Protein AF-A0A844EBT8-F1 (afdb_monomer)

pLDDT: mean 95.45, std 6.85, range [49.34, 98.5]

Structure (mmCIF, N/CA/C/O backbone):
data_AF-A0A844EBT8-F1
#
_entry.id   AF-A0A844EBT8-F1
#
loop_
_atom_site.group_PDB
_atom_site.id
_atom_site.type_symbol
_atom_site.label_atom_id
_atom_site.label_alt_id
_atom_site.label_comp_id
_atom_site.label_asym_id
_atom_site.label_entity_id
_atom_site.label_seq_id
_atom_site.pdbx_PDB_ins_code
_atom_site.Cartn_x
_atom_site.Cartn_y
_atom_site.Cartn_z
_atom_site.occupancy
_atom_site.B_iso_or_equiv
_atom_site.auth_seq_id
_atom_site.auth_comp_id
_atom_site.auth_asym_id
_atom_site.auth_atom_id
_atom_site.pdbx_PDB_model_num
ATOM 1 N N . MET A 1 1 ? -5.795 -21.604 3.715 1.00 49.34 1 MET A N 1
ATOM 2 C CA . MET A 1 1 ? -7.178 -21.192 4.041 1.00 49.34 1 MET A CA 1
ATOM 3 C C . MET A 1 1 ? -7.424 -19.888 3.303 1.00 49.34 1 MET A C 1
ATOM 5 O O . MET A 1 1 ? -6.585 -19.008 3.420 1.00 49.34 1 MET A O 1
ATOM 9 N N . GLY A 1 2 ? -8.449 -19.803 2.453 1.00 71.06 2 GLY A N 1
ATOM 10 C CA . GLY A 1 2 ? -8.754 -18.566 1.724 1.00 71.06 2 GLY A CA 1
ATOM 11 C C . GLY A 1 2 ? -9.388 -17.534 2.653 1.00 71.06 2 GLY A C 1
ATOM 12 O O . GLY A 1 2 ? -10.125 -17.910 3.565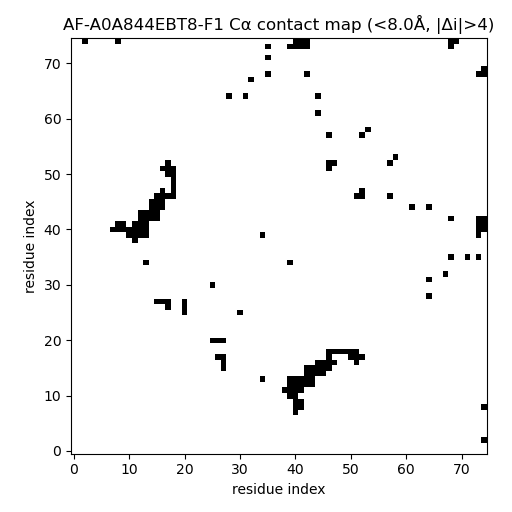 1.00 71.06 2 GLY A O 1
ATOM 13 N N . LEU A 1 3 ? -9.088 -16.257 2.434 1.00 77.75 3 LEU A N 1
ATOM 14 C CA . LEU A 1 3 ? -9.674 -15.158 3.194 1.00 77.75 3 LEU A CA 1
ATOM 15 C C . LEU A 1 3 ? -11.177 -15.087 2.872 1.00 77.75 3 LEU A C 1
ATOM 17 O O . LEU A 1 3 ? -11.565 -15.059 1.702 1.00 77.75 3 LEU A O 1
ATOM 21 N N . LYS A 1 4 ? -12.035 -15.146 3.897 1.00 88.19 4 LYS A N 1
ATOM 22 C CA . LYS A 1 4 ? -13.491 -15.099 3.714 1.00 88.19 4 LYS A CA 1
ATOM 23 C C . LYS A 1 4 ? -13.900 -13.654 3.461 1.00 88.19 4 LYS A C 1
ATOM 25 O O . LYS A 1 4 ? -13.618 -12.794 4.283 1.00 88.19 4 LYS A O 1
ATOM 30 N N . PHE A 1 5 ? -14.546 -13.398 2.329 1.00 91.06 5 PHE A N 1
ATOM 31 C CA . PHE A 1 5 ? -15.031 -12.063 2.002 1.00 91.06 5 PHE A CA 1
ATOM 32 C C . PHE A 1 5 ? -16.107 -11.613 2.995 1.00 91.06 5 PHE A C 1
ATOM 34 O O . PHE A 1 5 ? -17.095 -12.317 3.202 1.00 91.06 5 PHE A O 1
ATOM 41 N N . GLU A 1 6 ? -15.936 -10.407 3.529 1.00 93.19 6 GLU A N 1
ATOM 42 C CA . GLU A 1 6 ? -16.932 -9.693 4.321 1.00 93.19 6 GLU A CA 1
ATOM 43 C C . GLU A 1 6 ? -17.123 -8.301 3.702 1.00 93.19 6 GLU A C 1
ATOM 45 O O . GLU A 1 6 ? -16.152 -7.610 3.392 1.00 93.19 6 GLU A O 1
ATOM 50 N N . SER A 1 7 ? -18.368 -7.851 3.518 1.00 94.56 7 SER A N 1
ATOM 51 C CA . SER A 1 7 ? -18.657 -6.588 2.810 1.00 94.56 7 SER A CA 1
ATOM 52 C C . SER A 1 7 ? -18.023 -5.358 3.470 1.00 94.56 7 SER A C 1
ATOM 54 O O . SER A 1 7 ? -17.705 -4.387 2.783 1.00 94.56 7 SER A O 1
ATOM 56 N N . GLY A 1 8 ? -17.774 -5.420 4.783 1.00 95.25 8 GLY A N 1
ATOM 57 C CA . GLY A 1 8 ? -17.066 -4.387 5.540 1.00 95.25 8 GLY A CA 1
ATOM 58 C C . GLY A 1 8 ? -15.646 -4.107 5.039 1.00 95.25 8 GLY A C 1
ATOM 59 O O . GLY A 1 8 ? -15.185 -2.977 5.176 1.00 95.25 8 GLY A O 1
ATOM 60 N N . MET A 1 9 ? -14.991 -5.071 4.380 1.00 95.06 9 MET A N 1
ATOM 61 C CA . MET A 1 9 ? -13.667 -4.892 3.762 1.00 95.06 9 MET A CA 1
ATOM 62 C C . MET A 1 9 ? -13.673 -3.803 2.685 1.00 95.06 9 MET A C 1
ATOM 64 O O . MET A 1 9 ? -12.668 -3.129 2.475 1.00 95.06 9 MET A O 1
ATOM 68 N N . LEU A 1 10 ? -14.816 -3.586 2.028 1.00 96.25 10 LEU A N 1
ATOM 69 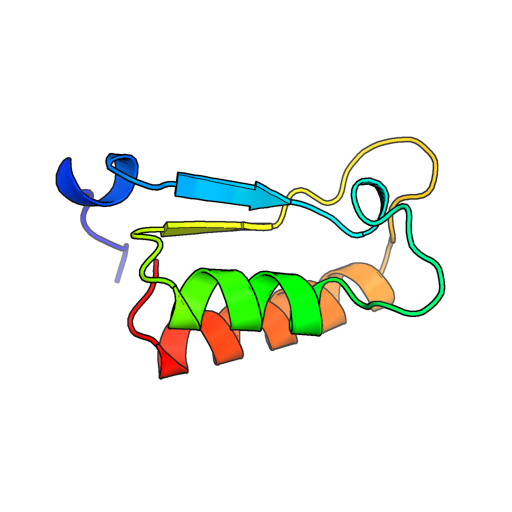C CA . LEU A 1 10 ? -14.964 -2.590 0.967 1.00 96.25 10 LEU A CA 1
ATOM 70 C C . LEU A 1 10 ? -15.254 -1.177 1.495 1.00 96.25 10 LEU A C 1
ATOM 72 O O . LEU A 1 10 ? -15.311 -0.241 0.701 1.00 96.25 10 LEU A O 1
ATOM 76 N N . ARG A 1 11 ? -15.445 -1.001 2.811 1.00 97.62 11 ARG A N 1
ATOM 77 C CA . ARG A 1 11 ? -15.796 0.296 3.414 1.00 97.62 11 ARG A CA 1
ATOM 78 C C . ARG A 1 11 ? -14.731 1.364 3.153 1.00 97.62 11 ARG A C 1
ATOM 80 O O . ARG A 1 11 ? -15.079 2.514 2.904 1.00 97.62 11 ARG A O 1
ATOM 87 N N . SER A 1 12 ? -13.461 0.989 3.247 1.00 97.25 12 SER A N 1
ATOM 88 C CA . SER A 1 12 ? -12.298 1.839 2.997 1.00 97.25 12 SER A CA 1
ATOM 89 C C . SER A 1 12 ? -11.184 0.985 2.387 1.00 97.25 12 SER A C 1
ATOM 91 O O . SER A 1 12 ? -10.238 0.584 3.062 1.00 97.25 12 SER A O 1
ATOM 93 N N . TYR A 1 13 ? -11.351 0.625 1.112 1.00 98.00 13 TYR A N 1
ATOM 94 C CA . TYR A 1 13 ? -10.426 -0.252 0.394 1.00 98.00 13 TYR A CA 1
ATOM 95 C C . TYR A 1 13 ? -9.351 0.566 -0.329 1.00 98.00 13 TYR A C 1
ATOM 97 O O . TYR A 1 13 ? -9.617 1.185 -1.362 1.00 98.00 13 TYR A O 1
ATOM 105 N N . PHE A 1 14 ? -8.133 0.573 0.211 1.00 98.50 14 PHE A N 1
ATOM 106 C CA . PHE A 1 14 ? -7.017 1.310 -0.371 1.00 98.50 14 PHE A CA 1
ATOM 107 C C . PHE A 1 14 ? -6.304 0.483 -1.447 1.00 98.50 14 PHE A C 1
ATOM 109 O O . PHE A 1 14 ? -5.932 -0.663 -1.219 1.00 98.50 14 PHE A O 1
ATOM 116 N N . ILE A 1 15 ? -6.104 1.059 -2.633 1.00 98.19 15 ILE A N 1
ATOM 117 C CA . ILE A 1 15 ? -5.453 0.398 -3.772 1.00 98.19 15 ILE A CA 1
ATOM 118 C C . ILE A 1 15 ? -4.302 1.285 -4.229 1.00 98.19 15 ILE A C 1
ATOM 120 O O . ILE A 1 15 ? -4.542 2.429 -4.613 1.00 98.19 15 ILE A O 1
ATOM 124 N N . ALA A 1 16 ? -3.072 0.771 -4.206 1.00 98.00 16 ALA A N 1
ATOM 125 C CA . ALA A 1 16 ? -1.899 1.545 -4.611 1.00 98.00 16 ALA A CA 1
ATOM 126 C C . ALA A 1 16 ? -0.730 0.662 -5.069 1.00 98.00 16 ALA A C 1
ATOM 128 O O . ALA A 1 16 ? -0.567 -0.475 -4.619 1.00 98.00 16 ALA A O 1
ATOM 129 N N . GLY A 1 17 ? 0.098 1.207 -5.957 1.00 98.00 17 GLY A N 1
ATOM 130 C CA . GLY A 1 17 ? 1.429 0.704 -6.297 1.00 98.00 17 GLY A CA 1
ATOM 131 C C . GLY A 1 17 ? 2.477 1.815 -6.250 1.00 98.00 17 GLY A C 1
ATOM 132 O O . GLY A 1 17 ? 2.165 2.973 -5.964 1.00 98.00 17 GLY A O 1
ATOM 133 N N . THR A 1 18 ? 3.735 1.485 -6.539 1.00 97.56 18 THR A N 1
ATOM 134 C CA . THR A 1 18 ? 4.824 2.475 -6.465 1.00 97.56 18 THR A CA 1
ATOM 135 C C . THR A 1 18 ? 4.644 3.607 -7.472 1.00 97.56 18 THR A C 1
ATOM 137 O O . THR A 1 18 ? 4.953 4.754 -7.160 1.00 97.56 18 THR A O 1
ATOM 140 N N . GLN A 1 19 ? 4.041 3.321 -8.633 1.00 96.31 19 GLN A N 1
ATOM 141 C CA . GLN A 1 19 ? 3.759 4.323 -9.665 1.00 96.31 19 GLN A CA 1
ATOM 142 C C . GLN A 1 19 ? 2.767 5.413 -9.222 1.00 96.31 19 GLN A C 1
ATOM 144 O O . GLN A 1 19 ? 2.681 6.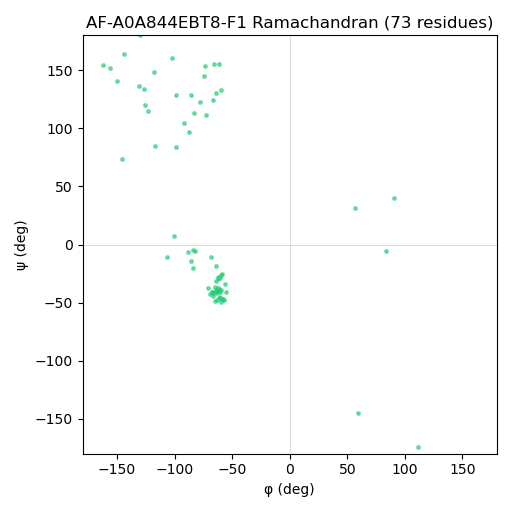463 -9.857 1.00 96.31 19 GLN A O 1
ATOM 149 N N . ASP A 1 20 ? 1.998 5.165 -8.158 1.00 96.69 20 ASP A N 1
ATOM 150 C CA . ASP A 1 20 ? 1.017 6.114 -7.631 1.00 96.69 20 ASP A CA 1
ATOM 151 C C . ASP A 1 20 ? 1.660 7.109 -6.640 1.00 96.69 20 ASP A C 1
ATOM 153 O O . ASP A 1 20 ? 1.078 8.155 -6.336 1.00 96.69 20 ASP A O 1
ATOM 157 N N . ILE A 1 21 ? 2.885 6.829 -6.172 1.00 96.31 21 ILE A N 1
ATOM 158 C CA . ILE A 1 21 ? 3.631 7.673 -5.234 1.00 96.31 21 ILE A CA 1
ATOM 159 C C . ILE A 1 21 ? 4.435 8.719 -6.012 1.00 96.31 21 ILE A C 1
ATOM 161 O O . ILE A 1 21 ? 5.521 8.463 -6.522 1.00 96.31 21 ILE A O 1
ATOM 165 N N . LYS A 1 22 ? 3.873 9.926 -6.122 1.00 94.00 22 LYS A N 1
ATOM 166 C CA . LYS A 1 22 ? 4.477 11.039 -6.881 1.00 94.00 22 LYS A CA 1
ATOM 167 C C . LYS A 1 22 ? 5.516 11.838 -6.096 1.00 94.00 22 LYS A C 1
ATOM 169 O O . LYS A 1 22 ? 6.295 12.571 -6.697 1.00 94.00 22 LYS A O 1
ATOM 174 N N . ASP A 1 23 ? 5.478 11.747 -4.771 1.00 95.19 23 ASP A N 1
ATOM 175 C CA . ASP A 1 23 ? 6.428 12.419 -3.891 1.00 95.19 23 ASP A CA 1
ATOM 176 C C . ASP A 1 23 ? 7.699 11.561 -3.772 1.00 95.19 23 ASP A C 1
ATOM 178 O O . ASP A 1 23 ? 7.628 10.475 -3.197 1.00 95.19 23 ASP A O 1
ATOM 182 N N . PRO A 1 24 ? 8.858 12.018 -4.283 1.00 92.25 24 PRO A N 1
ATOM 183 C CA . PRO A 1 24 ? 10.093 11.237 -4.257 1.00 92.25 24 PRO A CA 1
ATOM 184 C C . PRO A 1 24 ? 10.668 11.054 -2.845 1.00 92.25 24 PRO A C 1
ATOM 186 O O . PRO A 1 24 ? 11.607 10.282 -2.672 1.00 92.25 24 PRO A O 1
ATOM 189 N N . THR A 1 25 ? 10.145 11.770 -1.845 1.00 96.62 25 THR A N 1
ATOM 190 C CA . THR A 1 25 ? 10.565 11.641 -0.443 1.00 96.62 25 THR A CA 1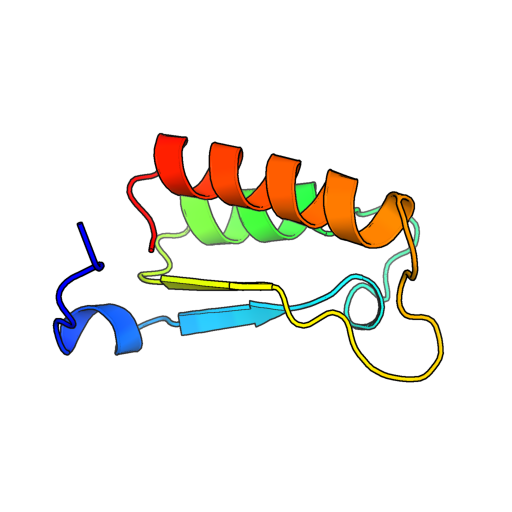
ATOM 191 C C . THR A 1 25 ? 9.797 10.565 0.320 1.00 96.62 25 THR A C 1
ATOM 193 O O . THR A 1 25 ? 10.142 10.286 1.464 1.00 96.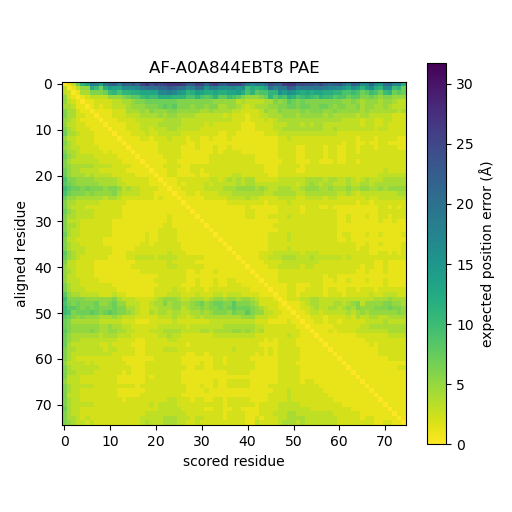62 25 THR A O 1
ATOM 196 N N . LYS A 1 26 ? 8.773 9.958 -0.298 1.00 97.00 26 LYS A N 1
ATOM 197 C CA . LYS A 1 26 ? 7.935 8.928 0.317 1.00 97.00 26 LYS A CA 1
ATOM 198 C C . LYS A 1 26 ? 8.028 7.606 -0.427 1.00 97.00 26 LYS A C 1
ATOM 200 O O . LYS A 1 26 ? 8.137 7.550 -1.648 1.00 97.00 26 LYS A O 1
ATOM 205 N N . THR A 1 27 ? 7.893 6.530 0.329 1.00 97.81 27 THR A N 1
ATOM 206 C CA . THR A 1 27 ? 7.763 5.163 -0.173 1.00 97.81 27 THR A CA 1
ATOM 207 C C . THR A 1 27 ? 6.309 4.696 -0.125 1.00 97.81 27 THR A C 1
ATOM 209 O O . THR A 1 27 ? 5.479 5.234 0.615 1.00 97.81 27 THR A O 1
ATOM 212 N N . LEU A 1 28 ? 5.986 3.657 -0.901 1.00 98.12 28 LEU A N 1
ATOM 213 C CA . LEU A 1 28 ? 4.667 3.025 -0.836 1.00 98.12 28 LEU A CA 1
ATOM 214 C C . LEU A 1 28 ? 4.399 2.444 0.558 1.00 98.12 28 LEU A C 1
ATOM 216 O O . LEU A 1 28 ? 3.284 2.571 1.050 1.00 98.12 28 LEU A O 1
ATOM 220 N N . GLN A 1 29 ? 5.410 1.861 1.208 1.00 98.31 29 GLN A N 1
ATOM 221 C CA . GLN A 1 29 ? 5.290 1.307 2.556 1.00 98.31 29 GLN A CA 1
ATOM 222 C C . GLN A 1 29 ? 4.905 2.385 3.575 1.00 98.31 29 GLN A C 1
ATOM 224 O O . GLN A 1 29 ? 3.992 2.176 4.367 1.00 98.31 29 GLN A O 1
ATOM 229 N N . GLU A 1 30 ? 5.534 3.563 3.535 1.00 98.25 30 GLU A N 1
ATOM 230 C CA . GLU A 1 30 ? 5.188 4.665 4.444 1.00 98.25 30 GLU A CA 1
ATOM 231 C C . GLU A 1 30 ? 3.753 5.156 4.239 1.00 98.25 30 GLU A C 1
ATOM 233 O O . GLU A 1 30 ? 3.039 5.408 5.209 1.00 98.25 30 GLU A O 1
ATOM 238 N N . VAL A 1 31 ? 3.313 5.270 2.984 1.00 98.38 31 VAL A N 1
ATOM 239 C CA . VAL A 1 31 ? 1.942 5.688 2.661 1.00 98.38 31 VAL A CA 1
ATOM 240 C C . VAL A 1 31 ? 0.927 4.613 3.053 1.00 98.38 31 VAL A C 1
ATOM 242 O O . VAL A 1 31 ? -0.105 4.939 3.637 1.00 98.38 31 VAL A O 1
ATOM 245 N N . ALA A 1 32 ? 1.222 3.339 2.788 1.00 98.38 32 ALA A N 1
ATOM 246 C CA . ALA A 1 32 ? 0.379 2.220 3.195 1.00 98.38 32 ALA A CA 1
ATOM 247 C C . ALA A 1 32 ? 0.254 2.161 4.721 1.00 98.38 32 ALA A C 1
ATOM 249 O O . ALA A 1 32 ? -0.861 2.098 5.227 1.00 98.38 32 ALA A O 1
ATOM 250 N N . LYS A 1 33 ? 1.363 2.302 5.457 1.00 98.50 33 LYS A N 1
ATOM 251 C CA . LYS A 1 33 ? 1.363 2.367 6.923 1.00 98.50 33 LYS A CA 1
ATOM 252 C C . LYS A 1 33 ? 0.481 3.499 7.449 1.00 98.50 33 LYS A C 1
ATOM 254 O O . LYS A 1 33 ? -0.354 3.261 8.313 1.00 98.50 33 LYS A O 1
ATOM 259 N N . GLN A 1 34 ? 0.611 4.707 6.897 1.00 98.31 34 GLN A N 1
ATOM 260 C CA . GLN A 1 34 ? -0.244 5.841 7.277 1.00 98.31 34 GLN A CA 1
ATOM 261 C C . GLN A 1 34 ? -1.728 5.546 7.025 1.00 98.31 34 GLN A C 1
ATOM 263 O O . GLN A 1 34 ? -2.577 5.903 7.838 1.00 98.31 34 GLN A O 1
ATOM 268 N N . ALA A 1 35 ? -2.052 4.877 5.917 1.00 98.31 35 ALA A N 1
ATOM 269 C CA . ALA A 1 35 ? -3.422 4.480 5.610 1.00 98.31 35 ALA A CA 1
ATOM 270 C C . ALA A 1 35 ? -3.950 3.414 6.592 1.00 98.31 35 ALA A C 1
ATOM 272 O O . ALA A 1 35 ? -5.087 3.521 7.051 1.00 98.31 35 ALA A O 1
ATOM 273 N N . MET A 1 36 ? -3.124 2.428 6.958 1.00 98.12 36 MET A N 1
ATOM 274 C CA . MET A 1 36 ? -3.438 1.420 7.981 1.00 98.12 36 MET A CA 1
ATOM 275 C C . MET A 1 36 ? -3.707 2.077 9.340 1.00 98.12 36 MET A C 1
ATOM 277 O O . MET A 1 36 ? -4.757 1.846 9.935 1.00 98.12 36 MET A O 1
ATOM 281 N N . GLU A 1 37 ? -2.826 2.977 9.785 1.00 98.19 37 GLU A N 1
ATOM 282 C CA . GLU A 1 37 ? -2.979 3.743 11.033 1.00 98.19 37 GLU A CA 1
ATOM 283 C C . GLU A 1 37 ? -4.219 4.655 11.027 1.00 98.19 37 GLU A C 1
ATOM 285 O O . GLU A 1 37 ? -4.807 4.913 12.077 1.00 98.19 37 GLU A O 1
ATOM 290 N N . ALA A 1 38 ? -4.655 5.112 9.850 1.00 98.00 38 ALA A N 1
ATOM 291 C CA . ALA A 1 38 ? -5.873 5.900 9.673 1.00 98.00 38 ALA A CA 1
ATOM 292 C C . ALA A 1 38 ? -7.165 5.055 9.591 1.00 98.00 38 ALA A C 1
ATOM 294 O O . ALA A 1 38 ? -8.258 5.626 9.564 1.00 98.00 38 ALA A O 1
ATOM 295 N N . GLY A 1 39 ? -7.068 3.720 9.565 1.00 97.56 39 GLY A N 1
ATOM 296 C CA . GLY A 1 39 ? -8.218 2.814 9.633 1.00 97.56 39 GLY A CA 1
ATOM 297 C C . GLY A 1 39 ? -8.828 2.413 8.285 1.00 97.56 39 GLY A C 1
ATOM 298 O O . GLY A 1 39 ? -10.055 2.332 8.166 1.00 97.56 39 GLY A O 1
ATOM 299 N N . ILE A 1 40 ? -8.007 2.158 7.258 1.00 98.44 40 ILE A N 1
ATOM 300 C CA . ILE A 1 40 ? -8.479 1.429 6.063 1.00 98.44 40 ILE A CA 1
ATOM 301 C C . ILE A 1 40 ? -8.942 0.012 6.435 1.00 98.44 40 ILE A C 1
ATOM 303 O O . ILE A 1 40 ? -8.507 -0.560 7.429 1.00 98.44 40 ILE A O 1
ATOM 307 N N . THR A 1 41 ? -9.832 -0.564 5.630 1.00 98.00 41 THR A N 1
ATOM 308 C CA . THR A 1 41 ? -10.442 -1.880 5.897 1.00 98.00 41 THR A CA 1
ATOM 309 C C . THR A 1 41 ? -9.916 -3.002 5.009 1.00 98.00 41 THR A C 1
ATOM 311 O O . THR A 1 41 ? -10.249 -4.159 5.246 1.00 98.00 41 THR A O 1
ATOM 314 N N . ALA A 1 42 ? -9.159 -2.665 3.967 1.00 97.94 42 ALA A N 1
ATOM 315 C CA . ALA A 1 42 ? -8.494 -3.596 3.060 1.00 97.94 42 ALA A CA 1
ATOM 316 C C . ALA A 1 42 ? -7.393 -2.856 2.288 1.00 97.94 42 ALA A C 1
ATOM 318 O O . ALA A 1 42 ? -7.503 -1.641 2.065 1.00 97.94 42 ALA A O 1
ATOM 319 N N . PHE A 1 43 ? -6.376 -3.582 1.825 1.00 98.31 43 PHE A N 1
ATOM 320 C CA . PHE A 1 43 ? -5.316 -3.048 0.977 1.00 98.31 43 PHE A CA 1
ATOM 321 C C . PHE A 1 43 ? -5.070 -3.919 -0.262 1.00 98.31 43 PHE A C 1
ATOM 323 O O . PHE A 1 43 ? -5.038 -5.142 -0.204 1.00 98.31 43 PHE A O 1
ATOM 330 N N . GLN A 1 44 ? -4.906 -3.291 -1.426 1.00 98.19 44 GLN A N 1
ATOM 331 C CA . GLN A 1 44 ? -4.533 -3.975 -2.661 1.00 98.19 44 GLN A CA 1
ATOM 332 C C . GLN A 1 44 ? -3.260 -3.375 -3.234 1.00 98.19 44 GLN A C 1
ATOM 334 O O . GLN A 1 44 ? -3.251 -2.245 -3.730 1.00 98.19 44 GLN A O 1
ATOM 339 N N . TYR A 1 45 ? -2.211 -4.191 -3.264 1.00 98.31 45 TYR A N 1
ATOM 340 C 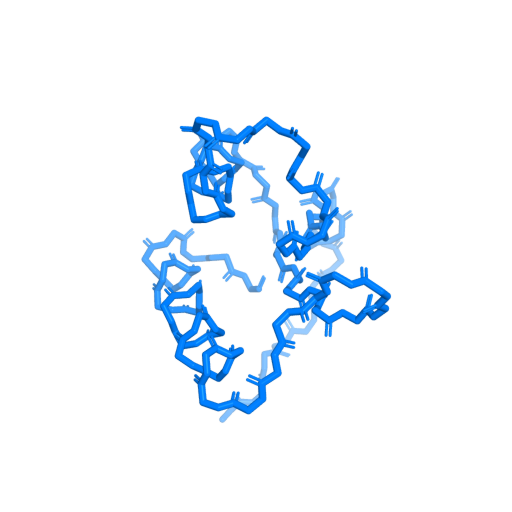CA . TYR A 1 45 ? -0.997 -3.861 -3.989 1.00 98.31 45 TYR A CA 1
ATOM 341 C C . TYR A 1 45 ? -1.224 -3.981 -5.503 1.00 98.31 45 TYR A C 1
ATOM 343 O O . TYR A 1 45 ? -1.424 -5.076 -6.039 1.00 98.31 45 TYR A O 1
ATOM 351 N N . ARG A 1 46 ? -1.210 -2.844 -6.207 1.00 97.81 46 ARG A N 1
ATOM 352 C CA . ARG A 1 46 ? -1.451 -2.763 -7.655 1.00 97.81 46 ARG A CA 1
ATOM 353 C C . ARG A 1 46 ? -0.216 -2.249 -8.385 1.00 97.81 46 ARG A C 1
ATOM 355 O O . ARG A 1 46 ? -0.133 -1.079 -8.743 1.00 97.81 46 ARG A O 1
ATOM 362 N N . GLU A 1 47 ? 0.696 -3.160 -8.696 1.00 97.19 47 GLU A N 1
ATOM 363 C CA . GLU A 1 47 ? 1.948 -2.840 -9.389 1.00 97.19 47 GLU A CA 1
ATOM 364 C C . GLU A 1 47 ? 1.863 -3.135 -10.894 1.00 97.19 47 GLU A C 1
ATOM 366 O O . GLU A 1 47 ? 2.203 -4.232 -11.352 1.00 97.19 47 GLU A O 1
ATOM 371 N N . LYS A 1 48 ? 1.322 -2.190 -11.676 1.00 93.75 48 LYS A N 1
ATOM 372 C CA . LYS A 1 48 ? 1.135 -2.339 -13.130 1.00 93.75 48 LYS A CA 1
ATOM 373 C C . LYS A 1 48 ? 1.218 -0.998 -13.859 1.00 93.75 48 LYS A C 1
ATOM 375 O O . LYS A 1 48 ? 0.569 -0.036 -13.457 1.00 93.75 48 LYS A O 1
ATOM 380 N N . GLY A 1 49 ? 1.857 -1.012 -15.029 1.00 92.62 49 GLY A N 1
ATOM 381 C CA . GLY A 1 49 ? 1.927 0.123 -15.950 1.00 92.62 49 GLY A CA 1
ATOM 382 C C . GLY A 1 49 ? 3.332 0.724 -16.061 1.00 92.62 49 GLY A C 1
ATOM 383 O O . GLY A 1 49 ? 4.295 0.159 -15.539 1.00 92.62 49 GLY A O 1
ATOM 384 N N . PRO A 1 50 ? 3.477 1.841 -16.791 1.00 92.00 50 PRO A N 1
ATOM 385 C CA . PRO A 1 50 ? 4.750 2.544 -16.910 1.00 92.00 50 PRO A CA 1
ATOM 386 C C . PRO A 1 50 ? 5.266 3.010 -15.543 1.00 92.00 50 PRO A C 1
ATOM 388 O O . PRO A 1 50 ? 4.517 3.600 -14.771 1.00 92.00 50 PRO A O 1
ATOM 391 N N . GLY A 1 51 ? 6.549 2.767 -15.263 1.00 87.75 51 GLY A N 1
ATOM 392 C CA . GLY A 1 51 ? 7.197 3.176 -14.010 1.00 87.75 51 GLY A CA 1
ATOM 393 C C . GLY A 1 51 ? 7.009 2.217 -12.830 1.00 87.75 51 GLY A C 1
ATOM 394 O O . GLY A 1 51 ? 7.640 2.421 -11.800 1.00 87.75 51 GLY A O 1
ATOM 395 N N . SER A 1 52 ? 6.202 1.163 -12.979 1.00 94.81 52 SER A N 1
ATOM 396 C CA . SER A 1 52 ? 6.023 0.133 -11.951 1.00 94.81 52 SER A CA 1
ATOM 397 C C . SER A 1 52 ? 7.236 -0.796 -11.825 1.00 94.81 52 SER A C 1
ATOM 399 O O . SER A 1 52 ? 7.964 -1.049 -12.792 1.00 94.81 52 SER A O 1
ATOM 401 N N . LEU A 1 53 ? 7.418 -1.369 -10.635 1.00 96.31 53 LEU A N 1
ATOM 402 C CA . LEU A 1 53 ? 8.416 -2.400 -10.379 1.00 96.31 53 LEU A CA 1
ATOM 403 C C . LEU A 1 53 ? 8.118 -3.694 -11.150 1.00 96.31 53 LEU A C 1
ATOM 405 O O . LEU A 1 53 ? 6.979 -4.023 -11.489 1.00 96.31 53 LEU A O 1
ATOM 409 N N . SER A 1 54 ? 9.172 -4.472 -11.390 1.00 95.50 54 SER A N 1
ATOM 410 C CA . SER A 1 54 ? 9.097 -5.787 -12.026 1.00 95.50 54 SER A CA 1
ATOM 411 C C . SER A 1 54 ? 10.117 -6.756 -11.423 1.00 95.50 54 SER A C 1
ATOM 413 O O . SER A 1 54 ? 11.048 -6.340 -10.726 1.00 95.50 54 SER A O 1
ATOM 415 N N . GLY A 1 55 ? 9.917 -8.054 -11.675 1.00 96.31 55 GLY A N 1
ATOM 416 C CA . GLY A 1 55 ? 10.776 -9.127 -11.169 1.00 96.31 55 GLY A CA 1
ATOM 417 C C . GLY A 1 55 ? 10.853 -9.159 -9.641 1.00 96.31 55 GLY A C 1
ATOM 418 O O . GLY A 1 55 ? 9.892 -8.809 -8.957 1.00 96.31 55 GLY A O 1
ATOM 419 N N . GLU A 1 56 ? 12.024 -9.520 -9.114 1.00 97.44 56 GLU A N 1
ATOM 420 C CA . GLU A 1 56 ? 12.257 -9.675 -7.671 1.00 97.44 56 GLU A CA 1
ATOM 421 C C . GLU A 1 56 ? 11.925 -8.423 -6.856 1.00 97.44 56 GLU A C 1
ATOM 423 O O . GLU A 1 56 ? 11.424 -8.540 -5.745 1.00 97.44 56 GLU A O 1
ATOM 428 N N . LYS A 1 57 ? 12.134 -7.215 -7.397 1.00 97.25 57 LYS A N 1
ATOM 429 C CA . LYS A 1 57 ? 11.824 -5.976 -6.664 1.00 97.25 57 LYS A CA 1
ATOM 430 C C . LYS A 1 57 ? 10.333 -5.834 -6.366 1.00 97.25 57 LYS A C 1
ATOM 432 O O . LYS A 1 57 ? 9.968 -5.378 -5.288 1.00 97.25 57 LYS A O 1
ATOM 437 N N . ARG A 1 58 ? 9.479 -6.219 -7.319 1.00 97.69 58 ARG A N 1
ATOM 438 C CA . ARG A 1 58 ? 8.023 -6.240 -7.123 1.00 97.69 58 ARG A CA 1
ATOM 439 C C . ARG A 1 58 ? 7.644 -7.298 -6.094 1.00 97.69 58 ARG A C 1
ATOM 441 O O . ARG A 1 58 ? 6.804 -7.041 -5.241 1.00 97.69 58 ARG A O 1
ATOM 448 N N . ASP A 1 59 ? 8.243 -8.479 -6.197 1.00 98.00 59 ASP A N 1
ATOM 449 C CA . ASP A 1 59 ? 7.873 -9.621 -5.363 1.00 98.00 59 ASP A CA 1
ATOM 450 C C . ASP A 1 59 ? 8.321 -9.419 -3.903 1.00 98.00 59 ASP A C 1
ATOM 452 O O . ASP A 1 59 ? 7.555 -9.717 -2.989 1.00 98.00 59 ASP A O 1
ATOM 456 N N . GLN A 1 60 ? 9.495 -8.817 -3.680 1.00 98.25 60 GLN A N 1
ATOM 457 C CA . GLN A 1 60 ? 9.956 -8.415 -2.348 1.00 98.25 60 GLN A CA 1
ATOM 458 C C . GLN A 1 60 ? 9.033 -7.359 -1.737 1.00 98.25 60 GLN A C 1
ATOM 460 O O . GLN A 1 60 ? 8.573 -7.526 -0.613 1.00 98.2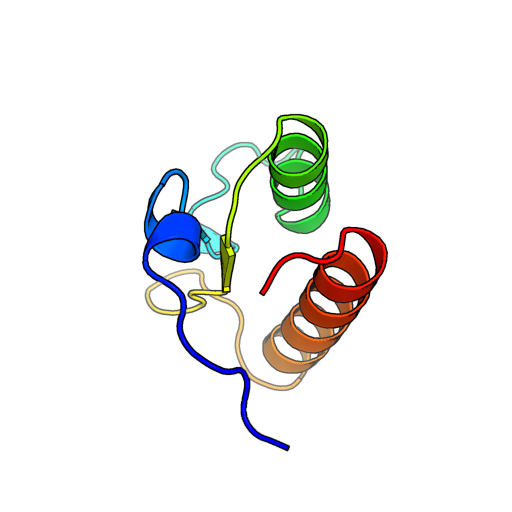5 60 GLN A O 1
ATOM 465 N N . LEU A 1 61 ? 8.690 -6.311 -2.494 1.00 98.19 61 LEU A N 1
ATOM 466 C CA . LEU A 1 61 ? 7.784 -5.276 -1.997 1.00 98.19 61 LEU A CA 1
ATOM 467 C C . LEU A 1 61 ? 6.389 -5.836 -1.680 1.00 98.19 61 LEU A C 1
ATOM 469 O O . LEU A 1 61 ? 5.771 -5.439 -0.695 1.00 98.19 61 LEU A O 1
ATOM 473 N N . ALA A 1 62 ? 5.894 -6.775 -2.489 1.00 98.19 62 ALA A N 1
ATOM 474 C CA . ALA A 1 62 ? 4.636 -7.460 -2.219 1.00 98.19 62 ALA A CA 1
ATOM 475 C C . ALA A 1 62 ? 4.684 -8.266 -0.911 1.00 98.19 62 ALA A C 1
ATOM 477 O O . ALA A 1 62 ? 3.698 -8.272 -0.175 1.00 98.19 62 ALA A O 1
ATOM 478 N N . ALA A 1 63 ? 5.802 -8.943 -0.626 1.00 98.25 63 ALA A N 1
ATOM 479 C CA . ALA A 1 63 ? 5.993 -9.674 0.623 1.00 98.25 63 ALA A CA 1
ATOM 480 C C . ALA A 1 63 ? 6.010 -8.720 1.826 1.00 98.25 63 ALA A C 1
ATOM 482 O O . ALA A 1 63 ? 5.235 -8.924 2.756 1.00 98.25 63 ALA A O 1
ATOM 483 N N . ASP A 1 64 ? 6.787 -7.636 1.748 1.00 98.25 64 ASP A N 1
ATOM 484 C CA . ASP A 1 64 ? 6.884 -6.633 2.815 1.00 98.25 64 ASP A CA 1
ATOM 485 C C . ASP A 1 64 ? 5.509 -6.017 3.133 1.00 98.25 64 ASP A C 1
ATOM 487 O O . ASP A 1 64 ? 5.100 -5.937 4.290 1.00 98.25 64 ASP A O 1
ATOM 491 N N . LEU A 1 65 ? 4.752 -5.620 2.100 1.00 98.50 65 LEU A N 1
ATOM 492 C CA . LEU A 1 65 ? 3.410 -5.052 2.267 1.00 98.50 65 LEU A CA 1
ATOM 493 C C . LEU A 1 65 ? 2.419 -6.062 2.849 1.00 98.50 65 LEU A C 1
ATOM 495 O O . LEU A 1 65 ? 1.555 -5.679 3.634 1.00 98.50 65 LEU A O 1
ATOM 499 N N . ARG A 1 66 ? 2.526 -7.341 2.474 1.00 97.88 66 ARG A N 1
ATOM 500 C CA . ARG A 1 66 ? 1.668 -8.401 3.016 1.00 97.88 66 ARG A CA 1
ATOM 501 C C . ARG A 1 66 ? 1.934 -8.622 4.502 1.00 97.88 66 ARG A C 1
ATOM 503 O O . ARG A 1 66 ? 0.981 -8.797 5.255 1.00 97.88 66 ARG A O 1
ATOM 510 N N . ASP A 1 67 ? 3.198 -8.612 4.908 1.00 98.25 67 ASP A N 1
ATOM 511 C CA . ASP A 1 67 ? 3.575 -8.788 6.309 1.00 98.25 67 ASP A CA 1
ATOM 512 C C . ASP A 1 67 ? 3.099 -7.581 7.140 1.00 98.25 67 ASP A C 1
ATOM 514 O O . ASP A 1 67 ? 2.466 -7.765 8.176 1.00 98.25 67 ASP A O 1
ATOM 518 N N . MET A 1 68 ? 3.233 -6.357 6.611 1.00 98.31 68 MET A N 1
ATOM 519 C CA . MET A 1 68 ? 2.630 -5.164 7.221 1.00 98.31 68 MET A CA 1
ATOM 520 C C . MET A 1 68 ? 1.103 -5.270 7.342 1.00 98.31 68 MET A C 1
ATOM 522 O O . MET A 1 68 ? 0.548 -4.979 8.392 1.00 98.31 68 MET A O 1
ATOM 526 N N . CYS A 1 69 ? 0.397 -5.695 6.292 1.00 98.00 69 CYS A N 1
ATOM 527 C CA . CYS A 1 69 ? -1.051 -5.916 6.350 1.00 98.00 69 CYS A CA 1
ATOM 528 C C . CYS A 1 69 ? -1.444 -6.889 7.472 1.00 98.00 69 CYS A C 1
ATOM 530 O O . CYS A 1 69 ? -2.415 -6.635 8.184 1.00 98.00 69 CYS A O 1
ATOM 532 N N . ALA A 1 70 ? -0.675 -7.967 7.659 1.00 96.88 70 ALA A N 1
ATOM 533 C CA . ALA A 1 70 ? -0.917 -8.943 8.717 1.00 96.88 70 ALA A CA 1
ATOM 534 C C . ALA A 1 70 ? -0.764 -8.333 10.120 1.00 96.88 70 ALA A C 1
ATOM 536 O O . ALA A 1 70 ? -1.602 -8.606 10.979 1.00 96.88 70 ALA A O 1
ATOM 537 N N . ASP A 1 71 ? 0.234 -7.468 10.331 1.00 97.62 71 ASP A N 1
ATOM 538 C CA . ASP A 1 71 ? 0.456 -6.780 11.613 1.00 97.62 71 ASP A CA 1
ATOM 539 C C . ASP A 1 71 ? -0.714 -5.862 12.015 1.00 97.62 71 ASP A C 1
ATOM 541 O O . ASP A 1 71 ? -0.970 -5.669 13.204 1.00 97.62 71 ASP A O 1
ATOM 545 N N . TYR A 1 72 ? -1.436 -5.309 11.036 1.00 96.88 72 TYR A N 1
ATOM 546 C CA . TYR A 1 72 ? -2.599 -4.437 11.251 1.00 96.88 72 TYR A CA 1
ATOM 547 C C . TYR A 1 72 ? -3.949 -5.157 11.068 1.00 96.88 72 TYR A C 1
ATOM 549 O O . TYR A 1 72 ? -4.990 -4.503 11.079 1.00 96.88 72 TYR A O 1
ATOM 557 N N . GLU A 1 73 ? -3.950 -6.483 10.884 1.00 95.56 73 GLU A N 1
ATOM 558 C CA . GLU A 1 73 ? -5.151 -7.299 10.629 1.00 95.56 73 GLU A CA 1
ATOM 559 C C . GLU A 1 73 ? -5.969 -6.839 9.401 1.00 95.56 73 GLU A C 1
ATOM 561 O O . GLU A 1 73 ? -7.194 -6.978 9.344 1.00 95.56 73 GLU A O 1
ATOM 566 N N . ILE A 1 74 ? 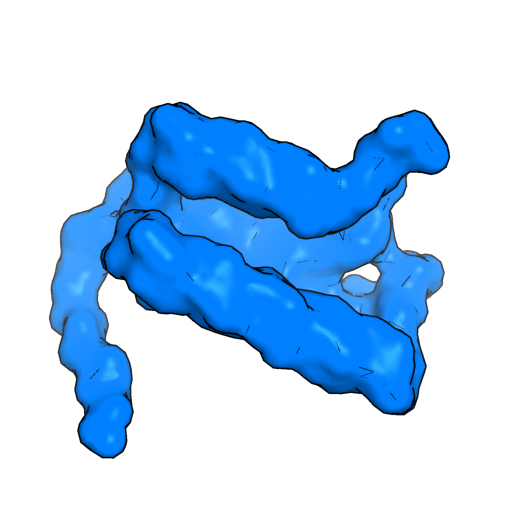-5.283 -6.294 8.393 1.00 95.94 74 ILE A N 1
ATOM 567 C CA . ILE A 1 74 ? -5.881 -5.793 7.154 1.00 95.94 74 ILE A CA 1
ATOM 568 C C . ILE A 1 74 ? -5.745 -6.851 6.050 1.00 95.94 74 ILE A C 1
ATOM 570 O O . ILE A 1 74 ? -4.640 -7.345 5.817 1.00 95.94 74 ILE A O 1
ATOM 574 N N . PRO A 1 75 ? -6.841 -7.204 5.354 1.00 95.06 75 PRO A N 1
ATOM 575 C CA . PRO A 1 75 ? -6.804 -8.122 4.221 1.00 95.06 75 PRO A CA 1
ATOM 576 C C . PRO A 1 75 ? -6.282 -7.481 2.930 1.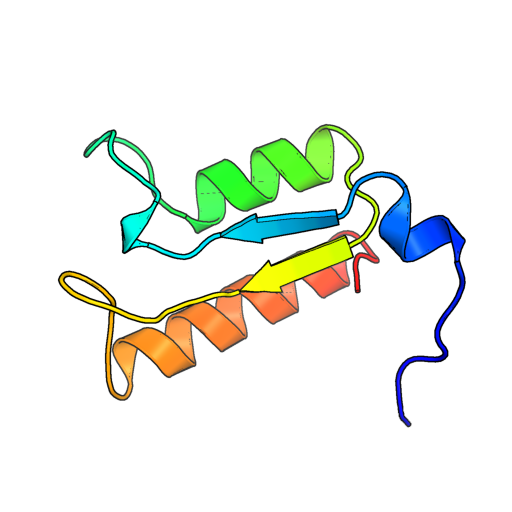00 95.06 75 PRO A C 1
ATOM 578 O O . PRO A 1 75 ? -6.448 -6.249 2.746 1.00 95.06 75 PRO A O 1
#

Sequence (75 aa):
MGLKFESGMLRSYFIAGTQDIKDPTKTLQEVAKQAMEAGITAFQYREKGPGSLSGEKRDQLAADLRDMCADYEIP

InterPro domains:
  IPR013785 Aldolase-type TIM barrel [G3DSA:3.20.20.70] (3-75)
  IPR022998 Thiamine phosphate synthase/TenI [PF02581] (13-75)
  IPR036206 Thiamin phosphate synthase superfamily [SSF51391] (9-74)

Nearest PDB structures (foldseek):
  1g4t-assembly1_A  TM=9.827E-01  e=4.034E-04  Bacillus subtilis
  1g4p-assembly2_B  TM=9.759E-01  e=3.276E-04  Bacillus subtilis
  3o16-assembly1_A  TM=9.762E-01  e=5.324E-04  Bacillus subtilis
  1g4e-assembly2_B  TM=9.739E-01  e=6.556E-04  Bacillus subtilis
  1g67-assembly1_A  TM=8.570E-01  e=4.967E-04  Bacillus subtilis

Radius of gyration: 12.57 Å; Cα contacts (8 Å, |Δi|>4): 82; chains: 1; bounding box: 31×34×28 Å

Secondary structure (DSSP, 8-state):
-PPPP-GGGGTTEEEE-GGG---TT--HHHHHHHHHHTT-SEEEE---STT---THHHHHHHHHHHHHHHHTT--

Mean predicted aligned error: 2.87 Å

Foldseek 3Di:
DDDDDDPQLVVAEAEDEQVVDPDPVDGPQRVLLVVLVVPHQAYHHDQDDPPGDDDPVSVVVVVVSVVVCVVSVHD

Solvent-accessible surface area (backbone atoms only — not comparable to full-atom values): 4570 Å² total; per-residue (Å²): 135,82,86,80,89,53,79,67,35,65,74,37,57,46,72,49,29,62,62,72,56,81,52,90,91,57,54,58,67,60,54,50,50,52,42,53,78,70,64,45,38,22,61,42,86,49,67,73,66,87,82,34,64,61,69,68,65,36,55,51,52,52,50,54,54,50,54,52,27,57,77,70,74,35,84

Organism: NCBI:txid152331